Protein AF-A0A975FYX3-F1 (afdb_monomer)

Foldseek 3Di:
DDDDDLVVLVVVLVVLVVVLVVLVVVCVVDDDPVSVVVNVVSVVVNVVSVVVSVVPDDDPDD

Radius of gyration: 14.97 Å; Cα contacts (8 Å, |Δi|>4): 26; chains: 1; bounding box: 41×24×37 Å

Structure (mmCIF, N/CA/C/O backbone):
data_AF-A0A975FYX3-F1
#
_entry.id   AF-A0A975FYX3-F1
#
loop_
_atom_site.group_PDB
_atom_site.id
_atom_site.type_symbol
_atom_site.label_atom_id
_atom_site.label_alt_id
_atom_site.label_comp_id
_atom_site.label_asym_id
_atom_site.label_entity_id
_atom_site.label_seq_id
_atom_site.pdbx_PDB_ins_code
_atom_site.Cartn_x
_atom_site.Cartn_y
_atom_site.Cartn_z
_atom_site.occupancy
_atom_site.B_iso_or_equiv
_atom_site.auth_seq_id
_atom_site.auth_comp_id
_atom_site.auth_asym_id
_atom_site.auth_atom_id
_atom_site.pdbx_PDB_model_num
ATOM 1 N N . MET A 1 1 ? -5.575 -15.038 19.197 1.00 43.47 1 MET A N 1
ATOM 2 C CA . MET A 1 1 ? -4.839 -14.168 18.256 1.00 43.47 1 MET A CA 1
ATOM 3 C C . MET A 1 1 ? -5.182 -12.737 18.626 1.00 43.47 1 MET A C 1
ATOM 5 O O . MET A 1 1 ? -6.362 -12.419 18.627 1.00 43.47 1 MET A O 1
ATOM 9 N N . ALA A 1 2 ? -4.216 -11.919 19.044 1.00 58.19 2 ALA A N 1
ATOM 10 C CA . ALA A 1 2 ? -4.485 -10.503 19.284 1.00 58.19 2 ALA A CA 1
ATOM 11 C C . ALA A 1 2 ? -4.631 -9.820 17.916 1.00 58.19 2 ALA A C 1
ATOM 13 O O . ALA A 1 2 ? -3.671 -9.788 17.146 1.00 58.19 2 ALA A O 1
ATOM 14 N N . GLY A 1 3 ? -5.841 -9.375 17.573 1.00 66.00 3 GLY A N 1
ATOM 15 C CA . GLY A 1 3 ? -6.066 -8.576 16.369 1.00 66.00 3 GLY A CA 1
ATOM 16 C C . GLY A 1 3 ? -5.291 -7.260 16.455 1.00 66.00 3 GLY A C 1
ATOM 17 O O . GLY A 1 3 ? -5.113 -6.717 17.545 1.00 66.00 3 GLY A O 1
ATOM 18 N N . LYS A 1 4 ? -4.805 -6.755 15.316 1.00 78.69 4 LYS A N 1
ATOM 19 C CA . LYS A 1 4 ? -4.215 -5.411 15.249 1.00 78.69 4 LYS A CA 1
ATOM 20 C C . LYS A 1 4 ? -5.296 -4.361 15.503 1.00 78.69 4 LYS A C 1
ATOM 22 O O . LYS A 1 4 ? -6.432 -4.535 15.067 1.00 78.69 4 LYS A O 1
ATOM 27 N N . THR A 1 5 ? -4.955 -3.275 16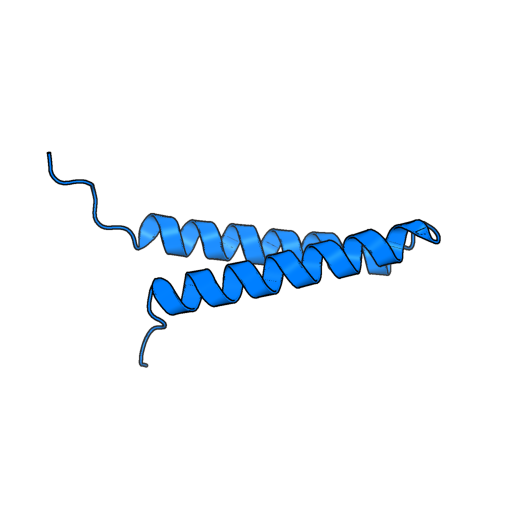.192 1.00 87.81 5 THR A N 1
ATOM 28 C CA . THR A 1 5 ? -5.903 -2.176 16.422 1.00 87.81 5 THR A CA 1
ATOM 29 C C . THR A 1 5 ? -6.087 -1.342 15.151 1.00 87.81 5 THR A C 1
ATOM 31 O O . THR A 1 5 ? -5.199 -1.303 14.302 1.00 87.81 5 THR A O 1
ATOM 34 N N . ILE A 1 6 ? -7.186 -0.586 15.039 1.00 87.06 6 ILE A N 1
ATOM 35 C CA . ILE A 1 6 ? -7.390 0.374 13.932 1.00 87.06 6 ILE A CA 1
ATOM 36 C C . ILE A 1 6 ? -6.218 1.364 13.829 1.00 87.06 6 ILE A C 1
ATOM 38 O O . ILE A 1 6 ? -5.818 1.750 12.733 1.00 87.06 6 ILE A O 1
ATOM 42 N N . LYS A 1 7 ? -5.633 1.762 14.967 1.00 88.12 7 LYS A N 1
ATOM 43 C CA . LYS A 1 7 ? -4.4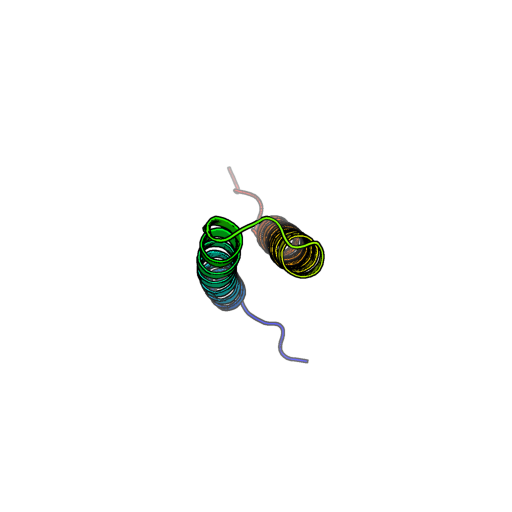54 2.634 15.001 1.00 88.12 7 LYS A CA 1
ATO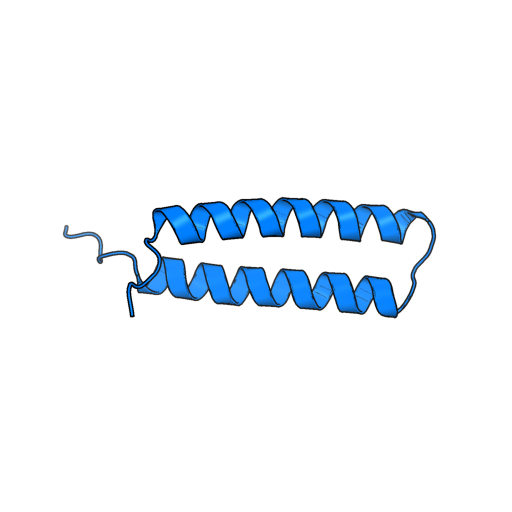M 44 C C . LYS A 1 7 ? -3.243 1.970 14.336 1.00 88.12 7 LYS A C 1
ATOM 46 O O . LYS A 1 7 ? -2.563 2.619 13.548 1.00 88.12 7 LYS A O 1
ATOM 51 N N . ASP A 1 8 ? -3.008 0.688 14.609 1.00 90.19 8 ASP A N 1
ATOM 52 C CA . ASP A 1 8 ? -1.918 -0.069 13.982 1.00 90.19 8 ASP A CA 1
ATOM 53 C C . ASP A 1 8 ? -2.152 -0.248 12.480 1.00 90.19 8 ASP A C 1
ATOM 55 O O . ASP A 1 8 ? -1.209 -0.175 11.698 1.00 90.19 8 ASP A O 1
ATOM 59 N N . LEU A 1 9 ? -3.405 -0.458 12.064 1.00 91.25 9 LEU A N 1
ATOM 60 C CA . LEU A 1 9 ? -3.763 -0.562 10.648 1.00 91.25 9 LEU A CA 1
ATOM 61 C C . LEU A 1 9 ? -3.511 0.758 9.908 1.00 91.25 9 LEU A C 1
ATOM 63 O O . LEU A 1 9 ? -2.926 0.745 8.830 1.00 91.25 9 LEU A O 1
ATOM 67 N N . LYS A 1 10 ? -3.848 1.905 10.510 1.00 90.50 10 LYS A N 1
ATOM 68 C CA . LYS A 1 10 ? -3.522 3.225 9.943 1.00 90.50 10 LYS A CA 1
ATOM 69 C C . LYS A 1 10 ? -2.014 3.440 9.788 1.00 90.50 10 LYS A C 1
ATOM 71 O O . LYS A 1 10 ? -1.584 3.932 8.753 1.00 90.50 10 LYS A O 1
ATOM 76 N N . LEU A 1 11 ? -1.213 3.006 10.763 1.00 94.75 11 LEU A N 1
ATOM 77 C CA . LEU A 1 11 ? 0.248 3.079 10.661 1.00 94.75 11 LEU A CA 1
ATOM 78 C C . LEU A 1 11 ? 0.784 2.209 9.513 1.00 94.75 11 LEU A C 1
ATOM 80 O O . LEU A 1 11 ? 1.677 2.622 8.778 1.00 94.75 11 LEU A O 1
ATOM 84 N N . VAL A 1 12 ? 0.232 1.005 9.329 1.00 94.31 12 VAL A N 1
ATOM 85 C CA . VAL A 1 12 ? 0.598 0.143 8.192 1.00 94.31 12 VAL A CA 1
ATOM 86 C C . VAL A 1 12 ? 0.223 0.804 6.862 1.00 94.31 12 VAL A C 1
ATOM 88 O O . VAL A 1 12 ? 0.998 0.728 5.912 1.00 94.31 12 VAL A O 1
ATOM 91 N N . ARG A 1 13 ? -0.919 1.495 6.794 1.00 94.94 13 ARG A N 1
ATOM 92 C CA . ARG A 1 13 ? -1.356 2.230 5.600 1.00 94.94 13 ARG A CA 1
ATOM 93 C C . ARG A 1 13 ? -0.386 3.359 5.241 1.00 94.94 13 ARG A C 1
ATOM 95 O O . ARG A 1 13 ? 0.019 3.457 4.091 1.00 94.94 13 ARG A O 1
ATOM 102 N N . GLU A 1 14 ? 0.067 4.138 6.222 1.00 95.88 14 GLU A N 1
ATOM 103 C CA . GLU A 1 14 ? 1.098 5.173 6.019 1.00 95.88 14 GLU A CA 1
ATOM 104 C C . GLU A 1 14 ? 2.415 4.581 5.484 1.00 95.88 14 GLU A C 1
ATOM 106 O O . GLU A 1 14 ? 3.017 5.113 4.552 1.00 95.88 14 GLU A O 1
ATOM 111 N N . GLN A 1 15 ? 2.841 3.426 6.006 1.00 96.00 15 GLN A N 1
ATOM 112 C CA . GLN A 1 15 ? 4.035 2.730 5.510 1.00 96.00 15 GLN A CA 1
ATOM 113 C C . GLN A 1 15 ? 3.875 2.215 4.072 1.00 96.00 15 GLN A C 1
ATOM 115 O O . GLN A 1 15 ? 4.857 2.147 3.327 1.00 96.00 15 GLN A O 1
ATOM 120 N N . LEU A 1 16 ? 2.664 1.814 3.680 1.00 96.19 16 LEU A N 1
ATOM 121 C CA . LEU A 1 16 ? 2.364 1.412 2.306 1.00 96.19 16 LEU A CA 1
ATOM 122 C C . LEU A 1 16 ? 2.335 2.622 1.365 1.00 96.19 16 LEU A C 1
ATOM 124 O O . LEU A 1 16 ? 2.889 2.520 0.271 1.00 96.19 16 LEU A O 1
ATOM 128 N N . ASP A 1 17 ? 1.806 3.769 1.804 1.00 96.31 17 ASP A N 1
ATOM 129 C CA . ASP A 1 17 ? 1.856 5.030 1.050 1.00 96.31 17 ASP A CA 1
ATOM 130 C C . ASP A 1 17 ? 3.313 5.436 0.754 1.00 96.31 17 ASP A C 1
ATOM 132 O O . ASP A 1 17 ? 3.667 5.743 -0.388 1.00 96.31 17 ASP A O 1
ATOM 136 N N . GLU A 1 18 ? 4.208 5.354 1.744 1.00 95.69 18 GLU A 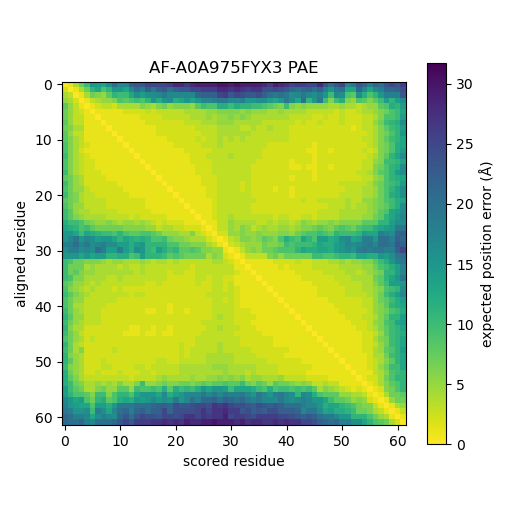N 1
ATOM 137 C CA . GLU A 1 18 ? 5.637 5.619 1.527 1.00 95.69 18 GLU A CA 1
ATOM 138 C C . GLU A 1 18 ? 6.272 4.656 0.512 1.00 95.69 18 GLU A C 1
ATOM 140 O O . GLU A 1 18 ? 7.095 5.060 -0.318 1.00 95.69 18 GLU A O 1
ATOM 145 N N . GLN A 1 19 ? 5.912 3.370 0.567 1.00 94.50 19 GLN A N 1
ATOM 146 C CA . GLN A 1 19 ? 6.401 2.374 -0.387 1.00 94.50 19 GLN A CA 1
ATOM 147 C C . GLN A 1 19 ? 5.872 2.626 -1.798 1.00 94.50 19 GLN A C 1
ATOM 149 O O . GLN A 1 19 ? 6.629 2.461 -2.758 1.00 94.50 19 GLN A O 1
ATOM 154 N N . LEU A 1 20 ? 4.614 3.053 -1.927 1.00 94.31 20 LEU A N 1
ATOM 155 C CA . LEU A 1 20 ? 3.995 3.400 -3.201 1.00 94.31 20 LEU A CA 1
ATOM 156 C C . LEU A 1 20 ? 4.747 4.555 -3.863 1.00 94.31 20 LEU A C 1
ATOM 158 O O . LEU A 1 20 ? 5.139 4.453 -5.025 1.00 94.31 20 LEU A O 1
ATOM 162 N N . VAL A 1 21 ? 5.034 5.616 -3.102 1.00 93.00 21 VAL A N 1
ATOM 163 C CA . VAL A 1 21 ? 5.796 6.772 -3.592 1.00 93.00 21 VAL A CA 1
ATOM 164 C C . VAL A 1 21 ? 7.192 6.351 -4.055 1.00 93.00 21 VAL A C 1
ATOM 166 O O . VAL A 1 21 ? 7.604 6.693 -5.165 1.00 93.00 21 VAL A O 1
ATOM 169 N N . ARG A 1 22 ? 7.917 5.553 -3.259 1.00 91.62 22 ARG A N 1
ATOM 170 C CA . ARG A 1 22 ? 9.253 5.049 -3.640 1.00 91.62 22 ARG A CA 1
ATOM 171 C C . ARG A 1 22 ? 9.209 4.195 -4.911 1.00 91.62 22 ARG A C 1
ATOM 173 O O . ARG A 1 22 ? 10.071 4.351 -5.775 1.00 91.62 22 ARG A O 1
ATOM 180 N N . ALA A 1 23 ? 8.216 3.317 -5.038 1.00 90.44 23 ALA A N 1
ATOM 181 C CA . ALA A 1 23 ? 8.034 2.474 -6.217 1.00 90.44 23 ALA A CA 1
ATOM 182 C C . ALA A 1 23 ? 7.668 3.296 -7.467 1.00 90.44 23 ALA A C 1
ATOM 184 O O . ALA A 1 23 ? 8.172 3.012 -8.553 1.00 90.44 23 ALA A O 1
ATOM 185 N N . ALA A 1 24 ? 6.865 4.352 -7.315 1.00 90.44 24 ALA A N 1
ATOM 186 C CA . ALA A 1 24 ? 6.507 5.255 -8.406 1.00 90.44 24 ALA A CA 1
ATOM 187 C C . ALA A 1 24 ? 7.724 6.047 -8.905 1.00 90.44 24 ALA A C 1
ATOM 189 O O . ALA A 1 24 ? 7.957 6.129 -10.111 1.00 90.44 24 ALA A O 1
ATOM 190 N N . TYR A 1 25 ? 8.560 6.558 -7.994 1.00 87.56 25 TYR A N 1
ATOM 191 C CA . TYR A 1 25 ? 9.805 7.230 -8.374 1.00 87.56 25 TYR A CA 1
ATOM 192 C C . TYR A 1 25 ? 10.764 6.307 -9.130 1.00 87.56 25 TYR A C 1
ATOM 194 O O . TYR A 1 25 ? 11.389 6.748 -10.094 1.00 87.56 25 TYR A O 1
ATOM 202 N N . ALA A 1 26 ? 10.847 5.024 -8.766 1.00 83.12 26 ALA A N 1
ATOM 203 C CA . ALA A 1 26 ? 11.704 4.061 -9.461 1.00 83.12 26 ALA A CA 1
ATOM 204 C C . ALA A 1 26 ? 11.329 3.864 -10.946 1.00 83.12 26 ALA A C 1
ATOM 206 O O . ALA A 1 26 ? 12.191 3.515 -11.750 1.00 83.12 26 ALA A O 1
ATOM 207 N N . LEU A 1 27 ? 10.075 4.125 -11.330 1.00 83.44 27 LEU A N 1
ATOM 208 C CA . LEU A 1 27 ? 9.596 4.023 -12.715 1.00 83.44 27 LEU A CA 1
ATOM 209 C C . LEU A 1 27 ? 9.928 5.241 -13.583 1.00 83.44 27 LEU A C 1
ATOM 211 O O . LEU A 1 27 ? 9.861 5.154 -14.808 1.00 83.44 27 LEU A O 1
ATOM 215 N N . THR A 1 28 ? 10.323 6.366 -12.982 1.00 80.88 28 THR A N 1
ATOM 216 C CA . THR A 1 28 ? 10.687 7.579 -13.738 1.00 80.88 28 THR A CA 1
ATOM 217 C C . THR A 1 28 ? 11.945 7.394 -14.595 1.00 80.88 28 THR A C 1
ATOM 219 O O 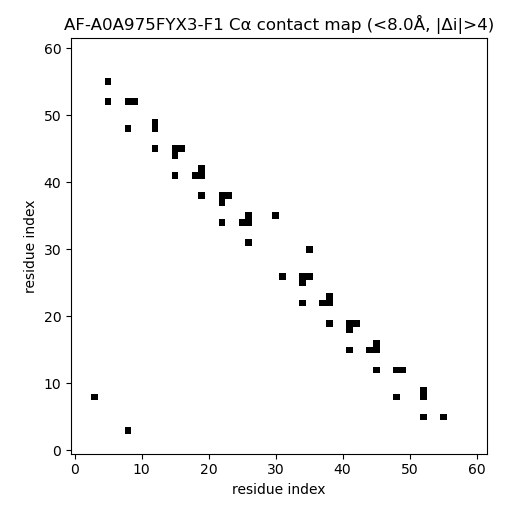. THR A 1 28 ? 12.124 8.108 -15.577 1.00 80.88 28 THR A O 1
ATOM 222 N N . GLY A 1 29 ? 12.780 6.393 -14.284 1.00 78.12 29 GLY A N 1
ATOM 223 C CA . GLY A 1 29 ? 13.943 5.999 -15.088 1.00 78.12 29 GLY A CA 1
ATOM 224 C C . GLY A 1 29 ? 13.628 5.073 -16.272 1.00 78.12 29 GLY A C 1
ATOM 225 O O . GLY A 1 29 ? 14.547 4.686 -16.991 1.00 78.12 29 GLY A O 1
ATOM 226 N N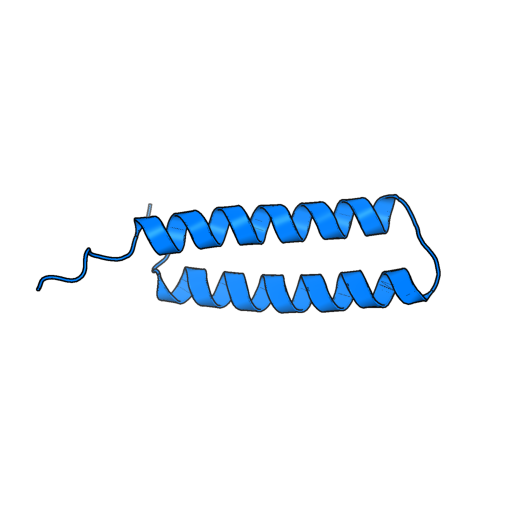 . GLY A 1 30 ? 12.360 4.697 -16.470 1.00 79.94 30 GLY A N 1
ATOM 227 C CA . GLY A 1 30 ? 11.908 3.800 -17.533 1.00 79.94 30 GLY A CA 1
ATOM 228 C C . GLY A 1 30 ? 10.852 2.808 -17.044 1.00 79.94 30 GLY A C 1
ATOM 229 O O . GLY A 1 30 ? 10.931 2.277 -15.935 1.00 79.94 30 GLY A O 1
ATOM 230 N N . ILE A 1 31 ? 9.858 2.531 -17.893 1.00 78.31 31 ILE A N 1
ATOM 231 C CA . ILE A 1 31 ? 8.778 1.598 -17.562 1.00 78.31 31 ILE A CA 1
ATOM 232 C C . ILE A 1 31 ? 9.315 0.165 -17.622 1.00 78.31 31 ILE A C 1
ATOM 234 O O . ILE A 1 31 ? 9.643 -0.353 -18.688 1.00 78.31 31 ILE A O 1
ATOM 238 N N . ASN A 1 32 ? 9.371 -0.486 -16.463 1.00 85.44 32 ASN A N 1
ATOM 239 C CA . ASN A 1 32 ? 9.708 -1.897 -16.308 1.00 85.44 32 ASN A CA 1
ATOM 240 C C . ASN A 1 32 ? 8.476 -2.643 -15.785 1.00 85.44 32 ASN A C 1
ATOM 242 O O . ASN A 1 32 ? 7.914 -2.256 -14.760 1.00 85.44 32 ASN A O 1
ATOM 246 N N . GLN A 1 33 ? 8.089 -3.735 -16.450 1.00 89.00 33 GLN A N 1
ATOM 247 C CA . GLN A 1 33 ? 6.941 -4.560 -16.068 1.00 89.00 33 GLN A CA 1
ATOM 248 C C . GLN A 1 33 ? 6.984 -4.988 -14.593 1.00 89.00 33 GLN A C 1
ATOM 250 O O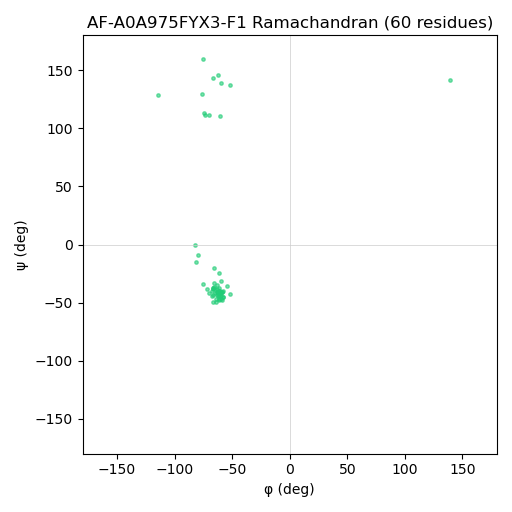 . GLN A 1 33 ? 5.982 -4.858 -13.900 1.00 89.00 33 GLN A O 1
ATOM 255 N N . ARG A 1 34 ? 8.146 -5.397 -14.068 1.00 89.12 34 ARG A N 1
ATOM 256 C CA . ARG A 1 34 ? 8.271 -5.788 -12.649 1.00 89.12 34 ARG A CA 1
ATOM 257 C C . ARG A 1 34 ? 7.992 -4.631 -11.692 1.00 89.12 34 ARG A C 1
ATOM 259 O O . ARG A 1 34 ? 7.469 -4.831 -10.602 1.00 89.12 34 ARG A O 1
ATOM 266 N N . ALA A 1 35 ? 8.375 -3.418 -12.081 1.00 86.69 35 ALA A N 1
ATOM 267 C CA . ALA A 1 35 ? 8.138 -2.231 -11.273 1.00 86.69 35 ALA A CA 1
ATOM 268 C C . ALA A 1 35 ? 6.662 -1.795 -11.336 1.00 86.69 35 ALA A C 1
ATOM 270 O O . ALA A 1 35 ? 6.113 -1.382 -10.317 1.00 86.69 35 ALA A O 1
ATOM 271 N N . LEU A 1 36 ? 5.996 -1.976 -12.483 1.00 90.62 36 LEU A N 1
ATOM 272 C CA . LEU A 1 36 ? 4.542 -1.813 -12.595 1.00 90.62 36 LEU A CA 1
ATOM 273 C C . LEU A 1 36 ? 3.786 -2.843 -11.745 1.00 90.62 36 LEU A C 1
ATOM 275 O O . LEU A 1 36 ? 2.906 -2.467 -10.978 1.00 90.62 36 LEU A O 1
ATOM 279 N N . GLU A 1 37 ? 4.158 -4.121 -11.818 1.00 93.12 37 GLU A N 1
ATOM 280 C CA . GLU A 1 37 ? 3.574 -5.181 -10.984 1.00 93.12 37 GLU A CA 1
ATOM 281 C C . GLU A 1 37 ? 3.749 -4.870 -9.493 1.00 93.12 37 GLU A C 1
ATOM 283 O O . GLU A 1 37 ? 2.818 -5.036 -8.706 1.00 93.12 37 GLU A O 1
ATOM 288 N N . ARG A 1 38 ? 4.915 -4.340 -9.101 1.00 91.44 38 ARG A N 1
ATOM 289 C CA . ARG A 1 38 ? 5.158 -3.916 -7.720 1.00 91.44 38 ARG A CA 1
ATOM 290 C C . ARG A 1 38 ? 4.243 -2.770 -7.286 1.00 91.44 38 ARG A C 1
ATOM 292 O O . ARG A 1 38 ? 3.770 -2.800 -6.153 1.00 91.44 38 ARG A O 1
ATOM 299 N N . LEU A 1 39 ? 3.990 -1.783 -8.149 1.00 92.88 39 LEU A N 1
ATOM 300 C CA . LEU A 1 39 ? 3.030 -0.712 -7.857 1.00 92.88 39 LEU A CA 1
ATOM 301 C C . LEU A 1 39 ? 1.619 -1.259 -7.646 1.00 92.88 39 LEU A C 1
ATOM 303 O O . LEU A 1 39 ? 0.967 -0.889 -6.673 1.00 92.88 39 LEU A O 1
ATOM 307 N N . VAL A 1 40 ? 1.170 -2.146 -8.537 1.00 94.38 40 VAL A N 1
ATOM 308 C CA . VAL A 1 40 ? -0.162 -2.761 -8.451 1.00 94.38 40 VAL A CA 1
ATOM 309 C C . VAL A 1 40 ? -0.318 -3.508 -7.128 1.00 94.38 40 VAL A C 1
ATOM 311 O O . VAL A 1 40 ? -1.271 -3.248 -6.402 1.00 94.38 40 VAL A O 1
ATOM 314 N N . GLN A 1 41 ? 0.662 -4.334 -6.752 1.00 95.44 41 GLN A N 1
ATOM 315 C CA . GLN A 1 41 ? 0.639 -5.079 -5.487 1.00 95.44 41 GLN A CA 1
ATOM 316 C C . GLN A 1 41 ? 0.540 -4.175 -4.251 1.00 95.44 41 GLN A C 1
ATOM 318 O O . GLN A 1 41 ? -0.159 -4.507 -3.295 1.00 95.44 41 GLN A O 1
ATOM 323 N N . ILE A 1 42 ? 1.256 -3.045 -4.239 1.00 94.88 42 ILE A N 1
ATOM 324 C CA . ILE A 1 42 ? 1.192 -2.097 -3.117 1.00 94.88 42 ILE A CA 1
ATOM 325 C C . ILE A 1 42 ? -0.197 -1.453 -3.060 1.00 94.88 42 ILE A C 1
ATOM 327 O O . ILE A 1 42 ? -0.783 -1.381 -1.982 1.00 94.88 42 ILE A O 1
ATOM 331 N N . ASN A 1 43 ? -0.747 -1.043 -4.206 1.00 95.00 43 ASN A N 1
ATOM 332 C CA . ASN A 1 43 ? -2.087 -0.463 -4.271 1.00 95.00 43 ASN A CA 1
ATOM 333 C C . ASN A 1 43 ? -3.170 -1.444 -3.807 1.00 95.00 43 ASN A C 1
ATOM 335 O O . ASN A 1 43 ? -4.035 -1.069 -3.024 1.00 95.00 43 ASN A O 1
ATOM 339 N N . GLU A 1 44 ? -3.115 -2.705 -4.240 1.00 96.19 44 GLU A N 1
ATOM 340 C CA . GLU A 1 44 ? -4.051 -3.745 -3.793 1.00 96.19 44 GLU A CA 1
ATOM 341 C C . GLU A 1 44 ? -4.001 -3.942 -2.273 1.00 96.19 44 GLU A C 1
ATOM 343 O O . GLU A 1 44 ? -5.043 -4.055 -1.625 1.00 96.19 44 GLU A O 1
ATOM 348 N N . ALA A 1 45 ? -2.800 -3.923 -1.685 1.00 94.12 45 ALA A N 1
ATOM 349 C CA . ALA A 1 45 ? -2.634 -4.014 -0.238 1.00 94.12 45 ALA A CA 1
ATOM 350 C C . ALA A 1 45 ? -3.232 -2.805 0.501 1.00 94.12 45 ALA A C 1
ATOM 352 O O . ALA A 1 45 ? -3.825 -2.985 1.564 1.00 94.12 45 ALA A O 1
ATOM 353 N N . ILE A 1 46 ? -3.107 -1.594 -0.057 1.00 95.00 46 ILE A N 1
ATOM 354 C CA . ILE A 1 46 ? -3.731 -0.380 0.493 1.00 95.00 46 ILE A CA 1
ATOM 355 C C . ILE A 1 46 ? -5.256 -0.503 0.442 1.00 95.00 46 ILE A C 1
ATOM 357 O O . ILE A 1 46 ? -5.900 -0.332 1.472 1.00 95.00 46 ILE A O 1
ATOM 361 N N . TYR A 1 47 ? -5.832 -0.882 -0.703 1.00 94.56 47 TYR A N 1
ATOM 362 C CA . TYR A 1 47 ? -7.284 -1.047 -0.835 1.00 94.56 47 TYR A CA 1
ATOM 363 C C . TYR A 1 47 ? -7.852 -2.087 0.133 1.00 94.56 47 TYR A C 1
ATOM 365 O O . TYR A 1 47 ? -8.870 -1.842 0.781 1.00 94.56 47 TYR A O 1
ATOM 373 N N . ALA A 1 48 ? -7.185 -3.235 0.270 1.00 92.50 48 ALA A N 1
ATOM 374 C CA . ALA A 1 48 ? -7.599 -4.262 1.220 1.00 92.50 48 ALA A CA 1
ATOM 375 C C . ALA A 1 48 ? -7.556 -3.746 2.669 1.00 92.50 48 ALA A C 1
ATOM 377 O O . ALA A 1 48 ? -8.445 -4.040 3.466 1.00 92.50 48 ALA A O 1
ATOM 378 N N . LEU A 1 49 ? -6.533 -2.961 3.011 1.00 92.94 49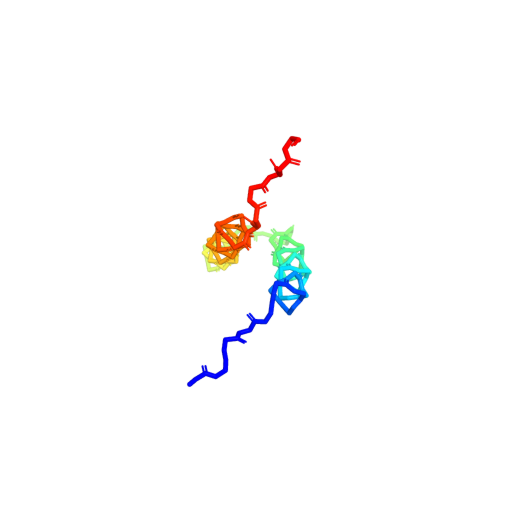 LEU A N 1
ATOM 379 C CA . LEU A 1 49 ? -6.373 -2.389 4.343 1.00 92.94 49 LEU A CA 1
ATOM 380 C C . LEU A 1 49 ? -7.407 -1.298 4.641 1.00 92.94 49 LEU A C 1
ATOM 382 O O . LEU A 1 49 ? -7.956 -1.281 5.742 1.00 92.94 49 LEU A O 1
ATOM 386 N N . ASP A 1 50 ? -7.691 -0.428 3.674 1.00 93.44 50 ASP A N 1
ATOM 387 C CA . ASP A 1 50 ? -8.705 0.619 3.799 1.00 93.44 50 ASP A CA 1
ATOM 388 C C . ASP A 1 50 ? -10.099 0.003 4.003 1.00 93.44 50 ASP A C 1
ATOM 390 O O . ASP A 1 50 ? -10.800 0.420 4.923 1.00 93.44 50 ASP A O 1
ATOM 394 N N . SER A 1 51 ? -10.447 -1.067 3.273 1.00 92.44 51 SER A N 1
ATOM 395 C CA . SER A 1 51 ? -11.703 -1.812 3.482 1.00 92.44 51 SER A CA 1
ATOM 396 C C . SER A 1 51 ? -11.824 -2.354 4.910 1.00 92.44 51 SER A C 1
ATOM 398 O O . SER A 1 51 ? -12.852 -2.175 5.553 1.00 92.44 51 SER A O 1
ATOM 400 N N . VAL A 1 52 ? -10.762 -2.959 5.456 1.00 89.12 52 VAL A N 1
ATOM 401 C CA . VAL A 1 52 ? -10.768 -3.469 6.841 1.00 89.12 52 VAL A CA 1
ATOM 402 C C . VAL A 1 52 ? -10.881 -2.331 7.862 1.00 89.12 52 VAL A C 1
ATOM 404 O O . VAL A 1 52 ? -11.515 -2.487 8.907 1.00 89.12 52 VAL A O 1
ATOM 407 N N . ILE A 1 53 ? -10.254 -1.181 7.594 1.00 88.00 53 ILE A N 1
ATOM 408 C CA . ILE A 1 53 ? -10.350 -0.001 8.460 1.00 88.00 53 ILE A CA 1
ATOM 409 C C . ILE A 1 53 ? -11.767 0.576 8.436 1.00 88.00 53 ILE A C 1
ATOM 411 O O . ILE A 1 53 ? -12.233 1.012 9.486 1.00 88.00 53 ILE A O 1
ATOM 415 N N . GLU A 1 54 ? -12.421 0.623 7.276 1.00 88.38 54 GLU A N 1
ATOM 416 C CA . GLU A 1 54 ? -13.799 1.100 7.121 1.00 88.38 54 GLU A CA 1
ATOM 417 C C . GLU A 1 54 ? -14.796 0.171 7.814 1.00 88.38 54 GLU A C 1
ATOM 419 O O . GLU A 1 54 ? -15.546 0.648 8.663 1.00 88.38 54 GLU A O 1
ATOM 424 N N . ASP A 1 55 ? -14.714 -1.139 7.570 1.00 85.19 55 ASP A N 1
ATOM 425 C CA . ASP A 1 55 ? -15.558 -2.151 8.223 1.00 85.19 55 ASP A CA 1
ATOM 426 C C . ASP A 1 55 ? -15.388 -2.158 9.752 1.00 85.19 55 ASP A C 1
ATOM 428 O O . ASP A 1 55 ? -16.310 -2.466 10.505 1.00 85.19 55 ASP A O 1
ATOM 432 N N . GLY A 1 56 ? -14.186 -1.825 10.231 1.00 76.69 56 GLY A N 1
ATOM 433 C CA . GLY A 1 56 ? -13.876 -1.745 11.655 1.00 76.69 56 GLY A CA 1
ATOM 434 C C . GLY A 1 56 ? -14.336 -0.454 12.341 1.00 76.69 56 GLY A C 1
ATOM 435 O O . GLY A 1 56 ? -14.223 -0.364 13.568 1.00 76.69 56 GLY A O 1
ATOM 436 N N . ARG A 1 57 ? -14.808 0.567 11.606 1.00 68.25 57 ARG A N 1
ATOM 437 C CA . ARG A 1 57 ? -15.318 1.801 12.225 1.00 68.25 57 ARG A CA 1
ATOM 438 C C . ARG A 1 57 ? -16.711 1.538 12.802 1.00 68.25 57 ARG A C 1
ATOM 440 O O . ARG A 1 57 ? -17.571 1.046 12.083 1.00 68.25 57 ARG A O 1
ATOM 447 N N . PRO A 1 58 ? -16.967 1.892 14.073 1.00 64.12 58 PRO A N 1
ATOM 448 C CA . PRO A 1 58 ? -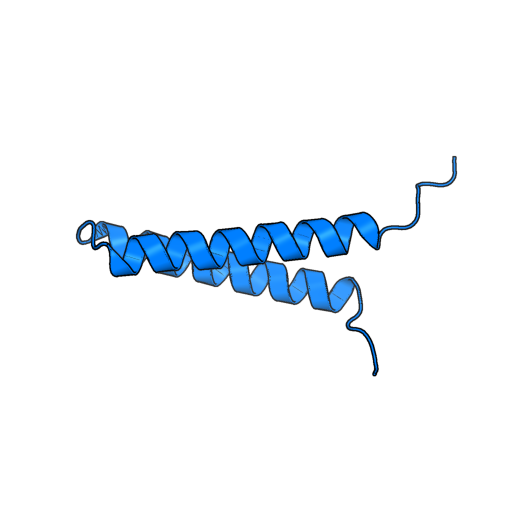18.336 1.895 14.571 1.00 64.12 58 PRO A CA 1
ATOM 449 C C . PRO A 1 58 ? -19.171 2.862 13.723 1.00 64.12 58 PRO A C 1
ATOM 451 O O . PRO A 1 58 ? -18.680 3.940 13.368 1.00 64.12 58 PRO A O 1
ATOM 454 N N . GLU A 1 59 ? -20.407 2.476 13.397 1.00 59.00 59 GLU A N 1
ATOM 455 C CA . GLU A 1 59 ? -21.362 3.387 12.762 1.00 59.00 59 GLU A CA 1
ATOM 456 C C . GLU A 1 59 ? -21.448 4.677 13.592 1.00 59.00 59 GLU A C 1
ATOM 458 O O . GLU A 1 59 ? -21.458 4.607 14.829 1.00 59.00 59 GLU A O 1
ATOM 463 N N . PRO A 1 60 ? -21.468 5.860 12.953 1.00 54.31 60 PRO A N 1
ATOM 464 C CA . PRO A 1 60 ? -21.739 7.087 13.675 1.00 54.31 60 PRO A CA 1
ATOM 465 C C . PRO A 1 60 ? -23.138 6.965 14.284 1.00 54.31 60 PRO A C 1
ATOM 467 O O . PRO A 1 60 ? -24.134 6.911 13.572 1.00 54.31 60 PRO A O 1
ATOM 470 N N . THR A 1 61 ? -23.201 6.853 15.608 1.00 51.53 61 THR A N 1
ATOM 471 C CA . THR A 1 61 ? -24.455 6.979 16.346 1.00 51.53 61 THR A CA 1
ATOM 472 C C . THR A 1 61 ? -24.883 8.439 16.278 1.00 51.53 61 THR A C 1
ATOM 474 O O . THR A 1 61 ? -24.189 9.288 16.846 1.00 51.53 61 THR A O 1
ATOM 477 N N . ASP A 1 62 ? -25.969 8.695 15.549 1.00 56.28 62 ASP A N 1
ATOM 478 C CA . ASP A 1 62 ? -26.703 9.967 15.529 1.00 56.28 62 ASP A CA 1
ATOM 479 C C . ASP A 1 62 ? -27.186 10.389 16.931 1.00 56.28 62 ASP A C 1
ATOM 481 O O . ASP A 1 62 ? -27.562 9.500 17.738 1.00 56.28 62 ASP A O 1
#

Organism: NCBI:txid2823693

pLDDT: mean 85.5, std 12.69, range [43.47, 96.31]

Mean predicted aligned error: 6.28 Å

Secondary structure (DSSP, 8-state):
--PPPHHHHHHHHHHHHHHHHHHHHHHTT---HHHHHHHHHHHHHHHHHHHHHHHTSPP---

Sequence (62 aa):
MAGKTIKDLKLVREQLDEQLVRAAYALTGGINQRALERLVQINEAIYALDSVIEDGRPEPTD

Solvent-accessible surface area (backbone atoms only — not comparable to full-atom values): 3738 Å² total; per-residue (Å²): 132,88,75,80,50,69,69,55,50,52,53,52,46,54,55,46,52,55,49,43,54,55,45,54,58,62,40,76,84,47,91,44,70,71,55,51,53,51,44,52,56,46,50,52,52,46,54,56,49,52,52,53,50,57,73,66,49,76,78,85,79,127

Nearest PDB structures (foldseek):
  8szz-assembly1_R  TM=9.699E-01  e=1.136E+00  synthetic construct
  8szz-assembly1_W  TM=9.718E-01  e=1.136E+00  synthetic construct
  5j0h-assembly2_B  TM=9.070E-01  e=4.994E+00  synthetic construct
  6msr-assembly1_A  TM=8.829E-01  e=5.342E+00  synthetic construct